Protein AF-A0A376L3M7-F1 (afdb_monomer)

Solvent-accessible surface area (backbone atoms only — not comparable to full-atom values): 8133 Å² total; per-residue (Å²): 115,73,68,63,55,54,50,50,55,51,48,37,50,47,34,36,77,77,67,72,40,89,68,83,90,84,87,75,96,62,88,60,59,60,60,53,36,41,73,70,63,78,38,96,74,81,92,88,78,54,70,69,54,51,56,49,46,34,70,76,69,67,52,91,79,78,87,89,75,86,90,83,85,80,84,91,76,89,85,64,96,85,51,93,52,77,88,68,65,54,92,90,65,87,76,91,74,62,87,53,72,58,58,29,50,54,49,52,55,50,33,45,76,71,69,66,54,85,129

Secondary structure (DSSP, 8-state):
-HHHHHHHHHHHHHHHHHH---------SSSSHHHHHHHHTS-S------HHHHHHHHHHH------------PPP----SS-SSGGGPPTT------SSHHHHHHHHHHHHHTT----

Nearest PDB structures (foldseek):
  3tqw-assembly1_A  TM=9.822E-01  e=1.784E-06  Coxiella burnetii

InterPro domains:
  IPR004872 Lipoprotein NlpA family [PF03180] (2-104)
  IPR004872 Lipoprotein NlpA family [PTHR30429] (2-103)

pLDDT: mean 86.66, std 11.32, range [36.28, 97.69]

Mean predicted aligned error: 7.79 Å

Structure (mmCIF, N/CA/C/O backbone):
data_AF-A0A376L3M7-F1
#
_entry.id   AF-A0A376L3M7-F1
#
loop_
_atom_site.group_PDB
_atom_site.id
_atom_site.type_symbol
_atom_site.label_atom_id
_atom_site.label_alt_id
_atom_site.label_comp_id
_atom_site.label_asym_id
_atom_site.label_entity_id
_atom_site.label_seq_id
_atom_site.pdbx_PDB_ins_code
_atom_site.Cartn_x
_atom_site.Cartn_y
_atom_site.Cartn_z
_atom_site.occupancy
_atom_site.B_iso_or_equiv
_atom_site.auth_seq_id
_atom_site.auth_comp_id
_atom_site.auth_asym_id
_atom_site.auth_atom_id
_atom_site.pdbx_PDB_model_num
ATOM 1 N N . MET A 1 1 ? 9.071 7.482 -0.428 1.00 49.97 1 MET A N 1
ATOM 2 C CA . MET A 1 1 ? 8.411 7.281 0.879 1.00 49.97 1 MET A CA 1
ATOM 3 C C . MET A 1 1 ? 7.917 8.580 1.523 1.00 49.97 1 MET A C 1
ATOM 5 O O . MET A 1 1 ? 6.881 8.533 2.158 1.00 49.97 1 MET A O 1
ATOM 9 N N . VAL A 1 2 ? 8.560 9.745 1.321 1.00 59.44 2 VAL A N 1
ATOM 10 C CA . VAL A 1 2 ? 8.123 11.021 1.948 1.00 59.44 2 VAL A CA 1
ATOM 11 C C . VAL A 1 2 ? 6.690 11.441 1.567 1.00 59.44 2 VAL A C 1
ATOM 13 O O . VAL A 1 2 ? 5.959 11.948 2.408 1.00 59.44 2 VAL A O 1
ATOM 16 N N . ALA A 1 3 ? 6.257 11.186 0.328 1.00 74.25 3 ALA A N 1
ATOM 17 C CA . ALA A 1 3 ? 4.944 11.630 -0.149 1.00 74.25 3 ALA A CA 1
ATOM 18 C C . ALA A 1 3 ? 3.756 10.892 0.502 1.00 74.25 3 ALA A C 1
ATOM 20 O O . ALA A 1 3 ? 2.755 11.520 0.830 1.00 74.25 3 ALA A O 1
ATOM 21 N N . GLU A 1 4 ? 3.849 9.576 0.708 1.00 78.00 4 GLU A N 1
ATOM 22 C CA . GLU A 1 4 ? 2.744 8.783 1.275 1.00 78.00 4 GLU A CA 1
ATOM 23 C C . GLU A 1 4 ? 2.527 9.094 2.756 1.00 78.00 4 GLU A C 1
ATOM 25 O O . GLU A 1 4 ? 1.388 9.220 3.200 1.00 78.00 4 GLU A O 1
ATOM 30 N N . GLN A 1 5 ? 3.613 9.309 3.502 1.00 83.25 5 GLN A N 1
ATOM 31 C CA . GLN A 1 5 ? 3.538 9.711 4.902 1.00 83.25 5 GLN A CA 1
ATOM 32 C C . GLN A 1 5 ? 2.843 11.071 5.063 1.00 83.25 5 GLN A C 1
ATOM 34 O O . GLN A 1 5 ? 1.934 11.200 5.876 1.00 83.25 5 GLN A O 1
ATOM 39 N N . GLN A 1 6 ? 3.188 12.059 4.231 1.00 88.31 6 GLN A N 1
ATOM 40 C CA . GLN A 1 6 ? 2.526 13.369 4.245 1.00 88.31 6 GLN A CA 1
ATOM 41 C C . GLN A 1 6 ? 1.028 13.265 3.932 1.00 88.31 6 GLN A C 1
ATOM 43 O O . GLN A 1 6 ? 0.205 13.949 4.538 1.00 88.31 6 GLN A O 1
ATOM 48 N N . VAL A 1 7 ? 0.652 12.393 2.994 1.00 89.88 7 VAL A N 1
ATOM 49 C CA . VAL A 1 7 ? -0.757 12.129 2.682 1.00 89.88 7 VAL A CA 1
ATOM 50 C C . VAL A 1 7 ? -1.477 11.493 3.876 1.00 89.88 7 VAL A C 1
ATOM 52 O O . VAL A 1 7 ? -2.596 11.901 4.192 1.00 89.88 7 VAL A O 1
ATOM 55 N N . ALA A 1 8 ? -0.841 10.543 4.566 1.00 90.88 8 ALA A N 1
ATOM 56 C CA . ALA A 1 8 ? -1.395 9.909 5.760 1.00 90.88 8 ALA A CA 1
ATOM 57 C C . ALA A 1 8 ? -1.569 10.901 6.926 1.00 90.88 8 ALA A C 1
ATOM 59 O O . ALA A 1 8 ? -2.603 10.886 7.589 1.00 90.88 8 ALA A O 1
ATOM 60 N N . GLU A 1 9 ? -0.619 11.817 7.129 1.00 94.00 9 GLU A N 1
ATOM 61 C CA . GLU A 1 9 ? -0.707 12.894 8.128 1.00 94.00 9 GLU A CA 1
ATOM 62 C C . GLU A 1 9 ? -1.877 13.850 7.838 1.00 94.00 9 GLU A C 1
ATOM 64 O O . GLU A 1 9 ? -2.641 14.220 8.734 1.00 94.00 9 GLU A O 1
ATOM 69 N N . VAL A 1 10 ? -2.087 14.213 6.567 1.00 94.62 10 VAL A N 1
ATOM 70 C CA . VAL A 1 10 ? -3.253 15.014 6.163 1.00 94.62 10 VAL A CA 1
ATOM 71 C C . VAL A 1 10 ? -4.554 14.246 6.404 1.00 94.62 10 VAL A C 1
ATOM 73 O O . VAL A 1 10 ? -5.517 14.825 6.910 1.00 94.62 10 VAL A O 1
ATOM 76 N N . ALA A 1 11 ? -4.596 12.951 6.083 1.00 93.19 11 ALA A N 1
ATOM 77 C CA . 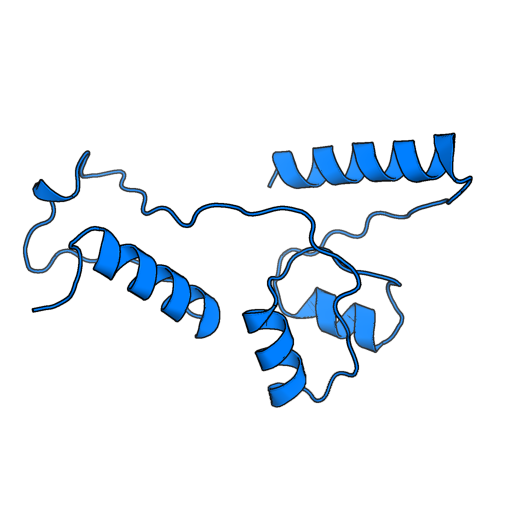ALA A 1 11 ? -5.766 12.112 6.329 1.00 93.19 11 ALA A CA 1
ATOM 78 C C . ALA A 1 11 ? -6.086 11.996 7.829 1.00 93.19 11 ALA A C 1
ATOM 80 O O . ALA A 1 11 ? -7.245 12.158 8.205 1.00 93.19 11 ALA A O 1
ATOM 81 N N . GLN A 1 12 ? -5.074 11.806 8.684 1.00 95.94 12 GLN A N 1
ATOM 82 C CA . GLN A 1 12 ? -5.208 11.802 10.145 1.00 95.94 12 GLN A CA 1
ATOM 83 C C . GLN A 1 12 ? -5.820 13.117 10.645 1.00 95.94 12 GLN A C 1
ATOM 85 O O . GLN A 1 12 ? -6.786 13.105 11.409 1.00 95.94 12 GLN A O 1
ATOM 90 N N . LYS A 1 13 ? -5.317 14.261 10.163 1.00 96.94 13 LYS A N 1
ATOM 91 C CA . LYS A 1 13 ? -5.871 15.573 10.520 1.00 96.94 13 LYS A CA 1
ATOM 92 C C . LYS A 1 13 ? -7.339 15.707 10.104 1.00 96.94 13 LYS A C 1
ATOM 94 O O . LYS A 1 13 ? -8.170 16.136 10.897 1.00 96.94 13 LYS A O 1
ATOM 99 N N . VAL A 1 14 ? -7.680 15.306 8.878 1.00 96.69 14 VAL A N 1
ATOM 100 C CA . VAL A 1 14 ? -9.067 15.340 8.382 1.00 96.69 14 VAL A CA 1
ATOM 101 C C . VAL A 1 14 ? -9.978 14.406 9.185 1.00 96.69 14 VAL A C 1
ATOM 103 O O . VAL A 1 14 ? -11.117 14.780 9.469 1.00 96.69 14 VAL A O 1
ATOM 106 N N . ALA A 1 15 ? -9.491 13.223 9.569 1.00 96.06 15 ALA A N 1
ATOM 107 C CA . ALA A 1 15 ? -10.212 12.269 10.408 1.00 96.06 15 ALA A CA 1
ATOM 108 C C . ALA A 1 15 ? -10.593 12.892 11.759 1.00 96.06 15 ALA A C 1
ATOM 110 O O . ALA A 1 15 ? -11.758 12.827 12.163 1.00 96.06 15 ALA A O 1
ATOM 111 N N . LYS A 1 16 ? -9.646 13.589 12.397 1.00 97.06 16 LYS A N 1
ATOM 112 C CA . LYS A 1 16 ? -9.885 14.299 13.655 1.00 97.06 16 LYS A CA 1
ATOM 113 C C . LYS A 1 16 ? -10.843 15.476 13.480 1.00 97.06 16 LYS A C 1
ATOM 115 O O . LYS A 1 16 ? -11.871 15.527 14.150 1.00 97.06 16 LYS A O 1
ATOM 120 N N . ASP A 1 17 ? -10.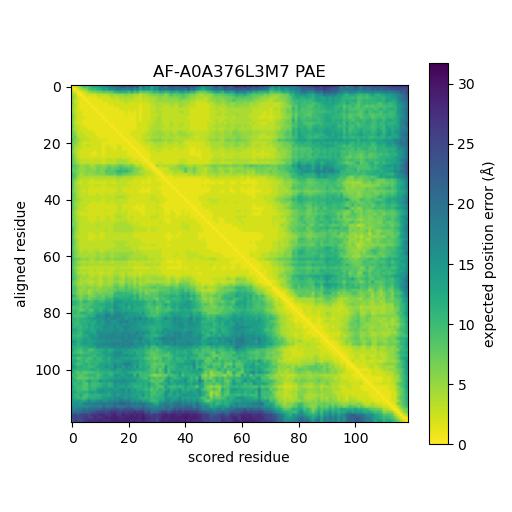537 16.385 12.554 1.00 97.69 17 ASP A N 1
ATOM 121 C CA . ASP A 1 17 ? -11.235 17.670 12.412 1.00 97.69 17 ASP A CA 1
ATOM 122 C C . ASP A 1 17 ? -12.684 17.515 11.926 1.00 97.69 17 ASP A C 1
ATOM 124 O O . ASP A 1 17 ? -13.553 18.299 12.307 1.00 97.69 17 ASP A O 1
ATOM 128 N N . LYS A 1 18 ? -12.959 16.529 11.060 1.00 97.69 18 LYS A N 1
ATOM 129 C CA . LYS A 1 18 ? -14.283 16.361 10.434 1.00 97.69 18 LYS A CA 1
ATOM 130 C C . LYS A 1 18 ? -15.117 15.234 11.020 1.00 97.69 18 LYS A C 1
ATOM 132 O O . LYS A 1 18 ? -16.340 15.311 10.959 1.00 97.69 18 LYS A O 1
ATOM 137 N N . TYR A 1 19 ? -14.474 14.190 11.533 1.00 96.25 19 TYR A N 1
ATOM 138 C CA . TYR A 1 19 ? -15.160 12.966 11.952 1.00 96.25 19 TYR A CA 1
ATOM 139 C C . TYR A 1 19 ? -14.942 12.636 13.431 1.00 96.25 19 TYR A C 1
ATOM 141 O O . TYR A 1 19 ? -15.545 11.689 13.926 1.00 96.25 19 TYR A O 1
ATOM 149 N N . GLY A 1 20 ? -14.114 13.407 14.147 1.00 96.81 20 GLY A N 1
ATOM 150 C CA . GLY A 1 20 ? -13.822 13.167 15.561 1.00 96.81 20 GLY A CA 1
ATOM 151 C C . GLY A 1 20 ? -13.072 11.859 15.818 1.00 96.81 20 GLY A C 1
ATOM 152 O O . GLY A 1 20 ? -13.118 11.352 16.934 1.00 96.81 20 GLY A O 1
ATOM 153 N N . LEU A 1 21 ? -12.406 11.305 14.800 1.00 96.69 21 LEU A N 1
ATOM 154 C CA . LEU A 1 21 ? -11.673 10.045 14.893 1.00 96.69 21 LEU A CA 1
ATOM 155 C C . LEU A 1 21 ? -10.216 10.304 15.280 1.00 96.69 21 LEU A C 1
ATOM 157 O O . LEU A 1 21 ? -9.525 11.087 14.626 1.00 96.69 21 LEU A O 1
ATOM 161 N N . ASP A 1 22 ? -9.747 9.620 16.321 1.00 95.75 22 ASP A N 1
ATOM 162 C CA . ASP A 1 22 ? -8.331 9.562 16.676 1.00 95.75 22 ASP A CA 1
ATOM 163 C C . ASP A 1 22 ? -7.666 8.416 15.913 1.00 95.75 22 ASP A C 1
ATOM 165 O O . ASP A 1 22 ? -7.935 7.246 16.167 1.00 95.75 22 ASP A O 1
ATOM 169 N N . VAL A 1 23 ? -6.827 8.768 14.939 1.00 95.50 23 VAL A N 1
ATOM 170 C CA . VAL A 1 23 ? -6.114 7.813 14.084 1.00 95.50 23 VAL A CA 1
ATOM 171 C C . VAL A 1 23 ? -4.651 7.764 14.505 1.00 95.50 23 VAL A C 1
ATOM 173 O O . VAL A 1 23 ? -3.987 8.800 14.529 1.00 95.50 23 VAL A O 1
ATOM 176 N N . GLU A 1 24 ? -4.130 6.572 14.783 1.00 95.81 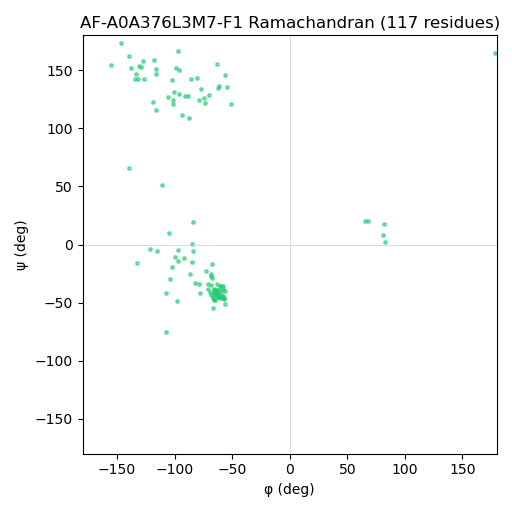24 GLU A N 1
ATOM 177 C CA . GLU A 1 24 ? -2.701 6.329 14.991 1.00 95.81 24 GLU A CA 1
ATOM 178 C C . GLU A 1 24 ? -2.056 5.836 13.689 1.00 95.81 24 GLU A C 1
ATOM 180 O O . GLU A 1 24 ? -2.558 4.919 13.039 1.00 95.81 24 GLU A O 1
ATOM 185 N N . LEU A 1 25 ? -0.946 6.458 13.284 1.00 94.19 25 LEU A N 1
ATOM 186 C CA . LEU A 1 25 ? -0.211 6.061 12.084 1.00 94.19 25 LEU A CA 1
ATOM 187 C C . LEU A 1 25 ? 0.906 5.082 12.453 1.00 94.19 25 LEU A C 1
ATOM 189 O O . LEU A 1 25 ? 1.912 5.470 13.044 1.00 94.19 25 LEU A O 1
ATOM 193 N N . VAL A 1 26 ? 0.756 3.824 12.038 1.00 93.25 26 VAL A N 1
ATOM 194 C CA . VAL A 1 26 ? 1.776 2.779 12.197 1.00 93.25 26 VAL A CA 1
ATOM 195 C C . VAL A 1 26 ? 2.513 2.583 10.874 1.00 93.25 26 VAL A C 1
ATOM 197 O O . VAL A 1 26 ? 1.897 2.321 9.841 1.00 93.25 26 VAL A O 1
ATOM 200 N N . THR A 1 27 ? 3.842 2.714 10.892 1.00 90.19 27 THR A N 1
ATOM 201 C CA . THR A 1 27 ? 4.680 2.572 9.688 1.00 90.19 27 THR A CA 1
ATOM 202 C C . THR A 1 27 ? 5.335 1.197 9.638 1.00 90.19 27 THR A C 1
ATOM 204 O O . THR A 1 27 ? 5.967 0.768 10.601 1.00 90.19 27 THR A O 1
ATOM 207 N N . PHE A 1 28 ? 5.238 0.540 8.484 1.00 89.56 28 PHE A N 1
ATOM 208 C CA . PHE A 1 28 ? 5.914 -0.720 8.185 1.00 89.56 28 PHE A CA 1
ATOM 209 C C . PHE A 1 28 ? 6.917 -0.514 7.050 1.00 89.56 28 PHE A C 1
ATOM 211 O O . PHE A 1 28 ? 6.676 0.275 6.138 1.00 89.56 28 PHE A O 1
ATOM 218 N N . ASN A 1 29 ? 8.027 -1.251 7.092 1.00 85.56 29 ASN A N 1
ATOM 219 C CA . ASN A 1 29 ? 9.098 -1.161 6.093 1.00 85.56 29 ASN A CA 1
ATOM 220 C C . ASN A 1 29 ? 9.111 -2.356 5.118 1.00 85.56 29 ASN A C 1
ATOM 222 O O . ASN A 1 29 ? 10.069 -2.521 4.364 1.00 85.56 29 ASN A O 1
ATOM 226 N N . ASP A 1 30 ? 8.073 -3.198 5.138 1.00 85.81 30 ASP A N 1
ATOM 227 C CA . ASP A 1 30 ? 7.919 -4.359 4.260 1.00 85.81 30 ASP A CA 1
ATOM 228 C C . ASP A 1 30 ? 6.447 -4.627 3.897 1.00 85.81 30 ASP A C 1
ATOM 230 O O . ASP A 1 30 ? 5.527 -3.979 4.399 1.00 85.81 30 ASP A O 1
ATOM 234 N N . TYR A 1 31 ? 6.238 -5.588 2.993 1.00 80.19 31 TYR A N 1
ATOM 235 C CA . TYR A 1 31 ? 4.936 -5.918 2.407 1.00 80.19 31 TYR A CA 1
ATOM 236 C C . TYR A 1 31 ? 4.207 -7.097 3.072 1.00 80.19 31 TYR A C 1
ATOM 238 O O . TYR A 1 31 ? 3.082 -7.418 2.679 1.00 80.19 31 TYR A O 1
ATOM 246 N N . VAL A 1 32 ? 4.826 -7.777 4.040 1.00 83.25 32 VAL A N 1
ATOM 247 C CA . VAL A 1 32 ? 4.259 -8.978 4.676 1.00 83.25 32 VAL A CA 1
ATOM 248 C C . VAL A 1 32 ? 3.581 -8.613 5.990 1.00 83.25 32 VAL A C 1
ATOM 250 O O . VAL A 1 32 ? 2.421 -8.973 6.205 1.00 83.25 32 VAL A O 1
ATOM 253 N N . LEU A 1 33 ? 4.273 -7.848 6.834 1.00 92.00 33 LEU A N 1
ATOM 254 C CA . LEU A 1 33 ? 3.805 -7.487 8.168 1.00 92.00 33 LEU A CA 1
ATOM 255 C C . LEU A 1 33 ? 2.452 -6.758 8.194 1.00 92.00 33 LEU A C 1
ATOM 257 O O . LEU A 1 33 ? 1.655 -7.080 9.075 1.00 92.00 33 LEU A O 1
ATOM 261 N N . PRO A 1 34 ? 2.107 -5.848 7.256 1.00 94.75 34 PRO A N 1
ATOM 262 C CA . PRO A 1 34 ? 0.852 -5.102 7.364 1.00 94.75 34 PRO A CA 1
ATOM 263 C C . PRO A 1 34 ? -0.413 -5.973 7.291 1.00 94.75 34 PRO A C 1
ATOM 265 O O . PRO A 1 34 ? -1.413 -5.667 7.939 1.00 94.75 34 PRO A O 1
ATOM 268 N N . ASN A 1 35 ? -0.400 -7.058 6.506 1.00 96.06 35 ASN A N 1
ATOM 269 C CA . ASN A 1 35 ? -1.544 -7.977 6.423 1.00 96.06 35 ASN A CA 1
ATOM 270 C C . ASN A 1 35 ? -1.605 -8.925 7.620 1.00 96.06 35 ASN A C 1
ATOM 272 O O . ASN A 1 35 ? -2.697 -9.265 8.074 1.00 96.06 35 ASN A O 1
ATOM 276 N N . GLU A 1 36 ? -0.450 -9.325 8.150 1.00 95.44 36 GLU A N 1
ATOM 277 C CA . GLU A 1 36 ? -0.384 -10.126 9.367 1.00 95.44 36 GLU A CA 1
ATOM 278 C C . GLU A 1 36 ? -0.894 -9.339 10.581 1.00 95.44 36 GLU A C 1
ATOM 280 O O . GLU A 1 36 ? -1.750 -9.847 11.304 1.00 95.44 36 GLU A O 1
ATOM 285 N N . ALA A 1 37 ? -0.439 -8.095 10.757 1.00 96.56 37 ALA A N 1
ATOM 286 C CA . ALA A 1 37 ? -0.887 -7.194 11.819 1.00 96.56 37 ALA A CA 1
ATOM 287 C C . ALA A 1 37 ? -2.404 -6.953 11.751 1.00 96.56 37 ALA A C 1
ATOM 289 O O . ALA A 1 37 ? -3.105 -7.107 12.750 1.00 96.56 37 ALA A O 1
ATOM 290 N N . LEU A 1 38 ? -2.939 -6.674 10.553 1.00 96.81 38 LEU A N 1
ATOM 291 C CA . LEU A 1 38 ? -4.382 -6.503 10.357 1.00 96.81 38 LEU A CA 1
ATOM 292 C C . LEU A 1 38 ? -5.156 -7.793 10.666 1.00 96.81 38 LEU A C 1
ATOM 294 O O . LEU A 1 38 ? -6.193 -7.759 11.321 1.00 96.81 38 LEU A O 1
ATOM 298 N N . SER A 1 39 ? -4.649 -8.953 10.241 1.00 96.81 39 SER A N 1
ATOM 299 C CA . SER A 1 39 ? -5.309 -10.232 10.519 1.00 96.81 39 SER A CA 1
ATOM 300 C C . SER A 1 39 ? -5.281 -10.623 12.001 1.00 96.81 39 SER A C 1
ATOM 302 O O . SER A 1 39 ? -6.131 -11.413 12.415 1.00 96.81 39 SER A O 1
ATOM 304 N N . LYS A 1 40 ? -4.310 -10.132 12.779 1.00 96.44 40 LYS A N 1
ATOM 305 C CA . LYS A 1 40 ? -4.223 -10.339 14.234 1.00 96.44 40 LYS A CA 1
ATOM 306 C C . LYS A 1 40 ? -5.051 -9.333 15.035 1.00 96.44 40 LYS A C 1
ATOM 308 O O . LYS A 1 40 ? -5.318 -9.590 16.204 1.00 96.44 40 LYS A O 1
ATOM 313 N N . GLY A 1 41 ? -5.488 -8.244 14.402 1.00 96.69 41 GLY A N 1
ATOM 314 C CA . GLY A 1 41 ? -6.179 -7.140 15.067 1.00 96.69 41 GLY A CA 1
ATOM 315 C C . GLY A 1 41 ? -5.235 -6.148 15.748 1.00 96.69 41 GLY A C 1
ATOM 316 O O . GLY A 1 41 ? -5.686 -5.379 16.587 1.00 96.69 41 GLY A O 1
ATOM 317 N N . ASP A 1 42 ? -3.945 -6.154 15.394 1.00 96.69 42 ASP A N 1
ATOM 318 C CA . ASP A 1 42 ? -2.967 -5.182 15.904 1.00 96.69 42 ASP A CA 1
ATOM 319 C C . ASP A 1 42 ? -3.175 -3.786 15.278 1.00 96.69 42 ASP A C 1
ATOM 321 O O . ASP A 1 42 ? -2.756 -2.779 15.841 1.00 96.69 42 ASP A O 1
ATOM 325 N N . ILE A 1 43 ? -3.813 -3.731 14.103 1.00 97.00 43 ILE A N 1
ATOM 326 C CA . ILE A 1 43 ? -4.250 -2.512 13.409 1.00 97.00 43 ILE A CA 1
ATOM 327 C C . ILE A 1 43 ? -5.652 -2.727 12.831 1.00 97.00 43 ILE A C 1
ATOM 329 O O . ILE A 1 43 ? -6.000 -3.848 12.461 1.00 97.00 43 ILE A O 1
ATOM 333 N N . ASP A 1 44 ? -6.431 -1.653 12.683 1.00 96.62 44 ASP A N 1
ATOM 334 C CA . ASP A 1 44 ? -7.807 -1.725 12.161 1.00 96.62 44 ASP A CA 1
ATOM 335 C C . ASP A 1 44 ? -7.892 -1.666 10.627 1.00 96.62 44 ASP A C 1
ATOM 337 O O . ASP A 1 44 ? -8.857 -2.137 10.021 1.00 96.62 44 ASP A O 1
ATOM 341 N N . ALA A 1 45 ? -6.891 -1.068 9.978 1.00 94.75 45 ALA A N 1
ATOM 342 C CA . ALA A 1 45 ? -6.819 -0.930 8.527 1.00 94.75 45 ALA A CA 1
ATOM 343 C C . ALA A 1 45 ? -5.368 -0.771 8.051 1.00 94.75 45 ALA A C 1
ATOM 345 O O . ALA A 1 45 ? -4.512 -0.263 8.773 1.00 94.75 45 ALA A O 1
ATOM 346 N N . ASN A 1 46 ? -5.101 -1.156 6.800 1.00 94.44 46 ASN A N 1
ATOM 347 C CA . ASN A 1 46 ? -3.853 -0.844 6.105 1.00 94.44 46 ASN A CA 1
ATOM 348 C C . ASN A 1 46 ? -4.137 -0.263 4.709 1.00 94.44 46 ASN A C 1
ATOM 350 O O . ASN A 1 46 ? -5.188 -0.515 4.121 1.00 94.44 46 ASN A O 1
ATOM 354 N N . ALA A 1 47 ? -3.206 0.539 4.187 1.00 92.19 47 ALA A N 1
ATOM 355 C CA . ALA A 1 47 ? -3.348 1.230 2.904 1.00 92.19 47 ALA A CA 1
ATOM 356 C C . ALA A 1 47 ? -2.025 1.215 2.119 1.00 92.19 47 ALA A C 1
ATOM 358 O O . ALA A 1 47 ? -1.402 2.252 1.919 1.00 92.19 47 ALA A O 1
ATOM 359 N N . PHE A 1 48 ? -1.578 0.025 1.705 1.00 90.75 48 PHE A N 1
ATOM 360 C CA . PHE A 1 48 ? -0.275 -0.155 1.037 1.00 90.75 48 PHE A CA 1
ATOM 361 C C . PHE A 1 48 ? -0.317 -1.015 -0.238 1.00 90.75 48 PHE A C 1
ATOM 363 O O . PHE A 1 48 ? 0.640 -1.030 -1.008 1.00 90.75 48 PHE A O 1
ATOM 370 N N . GLN A 1 49 ? -1.395 -1.776 -0.444 1.00 90.44 49 GLN A N 1
ATOM 371 C CA . GLN A 1 49 ? -1.464 -2.845 -1.444 1.00 90.44 49 GLN A CA 1
ATOM 372 C C . GLN A 1 49 ? -2.535 -2.587 -2.502 1.00 90.44 49 GLN A C 1
ATOM 374 O O . GLN A 1 49 ? -3.512 -1.878 -2.269 1.00 90.44 49 GLN A O 1
ATOM 379 N N . HIS A 1 50 ? -2.382 -3.236 -3.656 1.00 90.94 50 HIS A N 1
ATOM 380 C CA . HIS A 1 50 ? -3.418 -3.325 -4.685 1.00 90.94 50 HIS A CA 1
ATOM 381 C C . HIS A 1 50 ? -4.208 -4.635 -4.578 1.00 90.94 50 HIS A C 1
ATOM 383 O O . HIS A 1 50 ? -3.822 -5.581 -3.887 1.00 90.94 50 HIS A O 1
ATOM 389 N N . LYS A 1 51 ? -5.346 -4.689 -5.279 1.00 91.19 51 LYS A N 1
ATOM 390 C CA . LYS A 1 51 ? -6.281 -5.820 -5.232 1.00 91.19 51 LYS A CA 1
ATOM 391 C C . LYS A 1 51 ? -5.641 -7.161 -5.635 1.00 91.19 51 LYS A C 1
ATOM 393 O O . LYS A 1 51 ? -5.846 -8.129 -4.909 1.00 91.19 51 LYS A O 1
ATOM 398 N N . PRO A 1 52 ? -4.839 -7.249 -6.710 1.00 91.81 52 PRO A N 1
ATOM 399 C CA . PRO A 1 52 ? -4.175 -8.502 -7.059 1.00 91.81 52 PRO A CA 1
ATOM 400 C C . PRO A 1 52 ? -3.210 -9.0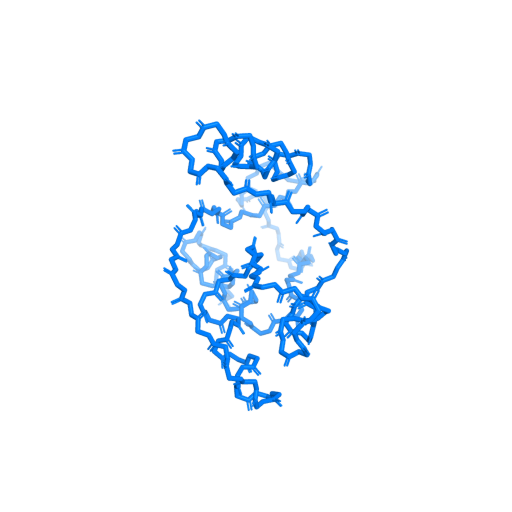35 -5.981 1.00 91.81 52 PRO A C 1
ATOM 402 O O . PRO A 1 52 ? -3.130 -10.245 -5.782 1.00 91.81 52 PRO A O 1
ATOM 405 N N . TYR A 1 53 ? -2.490 -8.165 -5.259 1.00 91.31 53 TYR A N 1
ATOM 406 C CA . TYR A 1 53 ? -1.637 -8.599 -4.143 1.00 91.31 53 TYR A CA 1
ATOM 407 C C . TYR A 1 53 ? -2.475 -9.115 -2.972 1.00 91.31 53 TYR A C 1
ATOM 409 O O . TYR A 1 53 ? -2.175 -10.179 -2.430 1.00 91.31 53 TYR A O 1
ATOM 417 N N . LEU A 1 54 ? -3.560 -8.407 -2.633 1.00 94.25 54 LEU A N 1
ATOM 418 C CA . LEU A 1 54 ? -4.503 -8.849 -1.608 1.00 94.25 54 LEU A CA 1
ATOM 419 C C . LEU A 1 54 ? -5.053 -10.243 -1.937 1.00 94.25 54 LEU A C 1
ATOM 421 O O . LEU A 1 54 ? -4.950 -11.138 -1.105 1.00 94.25 54 LEU A O 1
ATOM 425 N N . ASP A 1 55 ? -5.558 -10.458 -3.155 1.00 94.06 55 ASP A N 1
ATOM 426 C CA . ASP A 1 55 ? -6.115 -11.750 -3.584 1.00 94.06 55 ASP A CA 1
ATOM 427 C C . ASP A 1 55 ? -5.103 -12.899 -3.429 1.00 94.06 55 ASP A C 1
ATOM 429 O O . ASP A 1 55 ? -5.457 -13.988 -2.969 1.00 94.06 55 ASP A O 1
ATOM 433 N N . GLN A 1 56 ? -3.832 -12.645 -3.754 1.00 92.69 56 GLN A N 1
ATOM 434 C CA . GLN A 1 56 ? -2.760 -13.620 -3.570 1.00 92.69 56 GLN A CA 1
ATOM 435 C C . GLN A 1 56 ? -2.499 -13.910 -2.082 1.00 92.69 56 GLN A C 1
ATOM 437 O O . GLN A 1 56 ? -2.375 -15.070 -1.701 1.00 92.69 56 GLN A O 1
ATOM 442 N N . GLN A 1 57 ? -2.478 -12.889 -1.217 1.00 93.81 57 GLN A N 1
ATOM 443 C CA . GLN A 1 57 ? -2.302 -13.080 0.230 1.00 93.81 57 GLN A CA 1
ATOM 444 C C . GLN A 1 57 ? -3.476 -13.835 0.870 1.00 93.81 57 GLN A C 1
ATOM 446 O O . GLN A 1 57 ? -3.251 -14.688 1.729 1.00 93.81 57 GLN A O 1
ATOM 451 N N . LEU A 1 58 ? -4.716 -13.574 0.437 1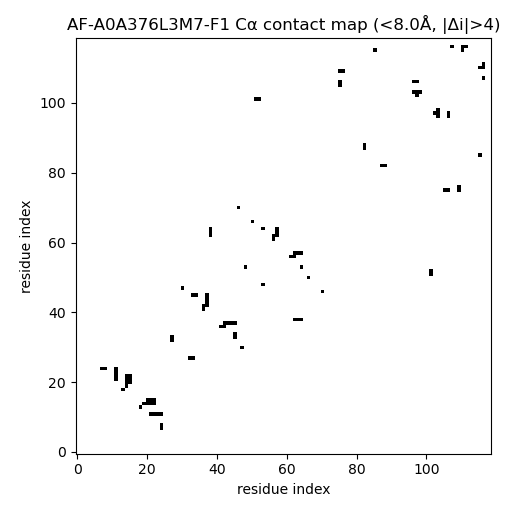.00 94.69 58 LEU A N 1
ATOM 452 C CA . LEU A 1 58 ? -5.889 -14.338 0.878 1.00 94.69 58 LEU A CA 1
ATOM 453 C C . LEU A 1 58 ? -5.745 -15.820 0.504 1.00 94.69 58 LEU A C 1
ATOM 455 O O . LEU A 1 58 ? -6.006 -16.692 1.332 1.00 94.69 58 LEU A O 1
ATOM 459 N N . LYS A 1 59 ? -5.286 -16.105 -0.722 1.00 94.81 59 LYS A N 1
ATOM 460 C CA . LYS A 1 59 ? -5.069 -17.470 -1.216 1.00 94.81 59 LYS A CA 1
ATOM 461 C C . LYS A 1 59 ? -3.939 -18.190 -0.477 1.00 94.81 59 LYS A C 1
ATOM 463 O O . LYS A 1 59 ? -4.117 -19.341 -0.089 1.00 94.81 59 LYS A O 1
ATOM 468 N N . ASP A 1 60 ? -2.801 -17.530 -0.287 1.00 93.56 60 ASP A N 1
ATOM 469 C CA . ASP A 1 60 ? -1.590 -18.171 0.235 1.00 93.56 60 ASP A CA 1
ATOM 470 C C . ASP A 1 60 ? -1.583 -18.293 1.759 1.00 93.56 60 ASP A C 1
ATOM 472 O O . ASP A 1 60 ? -1.016 -19.240 2.301 1.00 93.56 60 ASP A O 1
ATOM 476 N N . ARG A 1 61 ? -2.185 -17.328 2.465 1.00 93.75 61 ARG A N 1
ATOM 477 C CA . ARG A 1 61 ? -2.123 -17.240 3.934 1.00 93.75 61 ARG A CA 1
ATOM 478 C C . ARG A 1 61 ? -3.471 -17.429 4.622 1.00 93.75 61 ARG A C 1
ATOM 480 O O . ARG A 1 61 ? -3.516 -17.491 5.846 1.00 93.75 61 ARG A O 1
ATOM 487 N N . GLY A 1 62 ? -4.564 -17.537 3.863 1.00 94.62 62 GLY A N 1
ATOM 488 C CA . GLY A 1 62 ? -5.899 -17.790 4.409 1.00 94.62 62 GLY A CA 1
ATOM 489 C C . GLY A 1 62 ? -6.473 -16.630 5.224 1.00 94.62 62 GLY A C 1
ATOM 490 O O . GLY A 1 62 ? -7.367 -16.844 6.046 1.00 94.62 62 GLY A O 1
ATOM 491 N N . TYR A 1 63 ? -5.962 -15.411 5.031 1.00 95.81 63 TYR A N 1
ATOM 492 C CA . TYR A 1 63 ? -6.496 -14.239 5.715 1.00 95.81 63 TYR A CA 1
ATOM 493 C C . TYR A 1 63 ? -7.956 -13.974 5.315 1.00 95.81 63 TYR A C 1
ATOM 495 O O . TYR A 1 63 ? -8.399 -14.338 4.227 1.00 95.81 63 TYR A O 1
ATOM 503 N N . LYS A 1 64 ? -8.709 -13.301 6.191 1.00 95.62 64 LYS A N 1
ATOM 504 C CA . LYS A 1 64 ? -10.107 -12.896 5.953 1.00 95.62 64 LYS A CA 1
ATOM 505 C C . LYS A 1 64 ? -10.221 -11.381 5.805 1.00 95.62 64 LYS A C 1
ATOM 507 O O . LYS A 1 64 ? -10.996 -10.735 6.502 1.00 95.62 64 LYS A O 1
ATOM 512 N N . LEU A 1 65 ? -9.390 -10.821 4.934 1.00 96.75 65 LEU A N 1
ATOM 513 C CA . LEU A 1 65 ? -9.317 -9.382 4.695 1.00 96.75 65 LEU A CA 1
ATOM 514 C C . LEU A 1 65 ? -10.169 -9.002 3.486 1.00 96.75 65 LEU A C 1
ATOM 516 O O . LEU A 1 65 ? -10.335 -9.786 2.552 1.00 96.75 65 LEU A O 1
ATOM 520 N N . VAL A 1 66 ? -10.691 -7.780 3.499 1.00 96.31 66 VAL A N 1
ATOM 521 C CA . VAL A 1 66 ? -11.504 -7.230 2.412 1.00 96.31 66 VAL A CA 1
ATOM 522 C C . VAL A 1 66 ? -11.034 -5.824 2.068 1.00 96.31 66 VAL A C 1
ATOM 524 O O . VAL A 1 66 ? -10.601 -5.071 2.938 1.00 96.31 66 VAL A O 1
ATOM 527 N N . ALA A 1 67 ? -11.133 -5.458 0.793 1.00 95.81 67 ALA A N 1
ATOM 528 C CA . ALA A 1 67 ? -10.905 -4.084 0.369 1.00 95.81 67 ALA A CA 1
ATOM 529 C C . ALA A 1 67 ? -12.152 -3.241 0.676 1.00 95.81 67 ALA A C 1
ATOM 531 O O . ALA A 1 67 ? -13.245 -3.567 0.217 1.00 95.81 67 ALA A O 1
ATOM 532 N N . VAL A 1 68 ? -11.977 -2.151 1.426 1.00 94.50 68 VAL A N 1
ATOM 533 C CA . VAL A 1 68 ? -13.065 -1.224 1.800 1.00 94.50 68 VAL A CA 1
ATOM 534 C C . VAL A 1 68 ? -13.107 0.041 0.936 1.00 94.50 68 VAL A C 1
ATOM 536 O O . VAL A 1 68 ? -14.080 0.786 0.977 1.00 94.50 68 VAL A O 1
ATOM 539 N N . GLY A 1 69 ? -12.071 0.283 0.130 1.00 92.06 69 GLY A N 1
ATOM 540 C CA . GLY A 1 69 ? -11.989 1.433 -0.765 1.00 92.06 69 GLY A CA 1
ATOM 541 C C . GLY A 1 69 ? -10.675 1.480 -1.541 1.00 92.06 69 GLY A C 1
ATOM 542 O O . GLY A 1 69 ? -9.714 0.794 -1.197 1.00 92.06 69 GLY A O 1
ATOM 543 N N . ASN A 1 70 ? -10.647 2.303 -2.590 1.00 88.50 70 ASN A N 1
ATOM 544 C CA . ASN A 1 70 ? -9.445 2.598 -3.369 1.00 88.50 70 ASN A CA 1
ATOM 545 C C . ASN A 1 70 ? -8.900 3.970 -2.962 1.00 88.50 70 ASN A C 1
ATOM 547 O O . ASN A 1 70 ? -9.680 4.899 -2.755 1.00 88.50 70 ASN A O 1
ATOM 551 N N . THR A 1 71 ? -7.577 4.103 -2.886 1.00 86.00 71 THR A N 1
ATOM 552 C CA . THR A 1 71 ? -6.908 5.350 -2.486 1.00 86.00 71 THR A CA 1
ATOM 553 C C . THR A 1 71 ? -6.236 6.027 -3.679 1.00 86.00 71 THR A C 1
ATOM 555 O O . THR A 1 71 ? -6.764 6.997 -4.217 1.00 86.00 71 THR A O 1
ATOM 558 N N . PHE A 1 72 ? -5.101 5.493 -4.131 1.00 81.75 72 PHE A N 1
ATOM 559 C CA . PHE A 1 72 ? -4.266 6.080 -5.176 1.00 81.75 72 PHE A CA 1
ATOM 560 C C . PHE A 1 72 ? -3.932 5.062 -6.262 1.00 81.75 72 PHE A C 1
ATOM 562 O O . PHE A 1 72 ? -3.861 3.858 -6.018 1.00 81.75 72 PHE A O 1
ATOM 569 N N . VAL A 1 73 ? -3.688 5.567 -7.469 1.00 77.50 73 VAL A N 1
ATOM 570 C CA . VAL A 1 73 ? -3.120 4.789 -8.570 1.00 77.50 73 VAL A CA 1
ATOM 571 C C . VAL A 1 73 ? -1.771 5.400 -8.915 1.00 77.50 73 VAL A C 1
ATOM 573 O O . VAL A 1 73 ? -1.702 6.541 -9.370 1.00 77.50 73 VAL A O 1
ATOM 576 N N . TYR A 1 74 ? -0.706 4.632 -8.705 1.00 75.00 74 TYR A N 1
ATOM 577 C CA . TYR A 1 74 ? 0.648 5.013 -9.089 1.00 75.00 74 TYR A CA 1
ATOM 578 C C . TYR A 1 74 ? 1.032 4.281 -10.380 1.00 75.00 74 TYR A C 1
ATOM 580 O O . TYR A 1 74 ? 1.002 3.048 -10.407 1.00 75.00 74 TYR A O 1
ATOM 588 N N . PRO A 1 75 ? 1.372 4.998 -11.466 1.00 76.81 75 PRO A N 1
ATOM 589 C CA . PRO A 1 75 ? 1.838 4.364 -12.691 1.00 76.81 75 PRO A CA 1
ATOM 590 C C . PRO A 1 75 ? 3.138 3.593 -12.448 1.00 76.81 75 PRO A C 1
ATOM 592 O O . PRO A 1 75 ? 4.072 4.114 -11.839 1.00 76.81 75 PRO A O 1
ATOM 595 N N . ILE A 1 76 ? 3.220 2.368 -12.967 1.00 78.25 76 ILE A N 1
ATOM 596 C CA . ILE A 1 76 ? 4.481 1.623 -13.014 1.00 78.25 76 ILE A CA 1
ATOM 597 C C . ILE A 1 76 ? 5.346 2.234 -14.113 1.00 78.25 76 ILE A C 1
ATOM 599 O O . ILE A 1 76 ? 4.912 2.339 -15.260 1.00 78.25 76 ILE A O 1
ATOM 603 N N . ALA A 1 77 ? 6.573 2.611 -13.762 1.00 78.50 77 ALA A N 1
ATOM 604 C CA . ALA A 1 77 ? 7.542 3.175 -14.689 1.00 78.50 77 ALA A CA 1
ATOM 605 C C . ALA A 1 77 ? 8.905 2.491 -14.537 1.00 78.50 77 ALA A C 1
ATOM 607 O O . ALA A 1 77 ? 9.337 2.162 -13.430 1.00 78.50 77 ALA A O 1
ATOM 608 N N . GLY A 1 78 ? 9.585 2.287 -15.665 1.00 81.50 78 GLY A N 1
ATOM 609 C CA . GLY A 1 78 ? 10.995 1.917 -15.686 1.00 81.50 78 GLY A CA 1
ATOM 610 C C . GLY A 1 78 ? 11.873 3.153 -15.497 1.00 81.50 78 GLY A C 1
ATOM 611 O O . GLY A 1 78 ? 11.567 4.222 -16.021 1.00 81.50 78 GLY A O 1
ATOM 612 N N . TYR A 1 79 ? 12.981 3.001 -14.776 1.00 82.88 79 TYR A N 1
ATOM 613 C CA . TYR A 1 79 ? 13.961 4.065 -14.569 1.00 82.88 79 TYR A CA 1
ATOM 614 C C . TYR A 1 79 ? 15.347 3.572 -14.968 1.00 82.88 79 TYR A C 1
ATOM 616 O O . TYR A 1 79 ? 15.711 2.429 -14.694 1.00 82.88 79 TYR A O 1
ATOM 624 N N . SER A 1 80 ? 16.149 4.448 -15.571 1.00 85.88 80 SER A N 1
ATOM 625 C CA . SER A 1 80 ? 17.543 4.155 -15.886 1.00 85.88 80 SER A CA 1
ATOM 626 C C . SER A 1 80 ? 18.447 5.315 -15.497 1.00 85.88 80 SER A C 1
ATOM 628 O O . SER A 1 80 ? 18.097 6.482 -15.648 1.00 85.88 80 SER A O 1
ATOM 630 N N . LYS A 1 81 ? 19.636 4.977 -14.991 1.00 88.19 81 LYS A N 1
ATOM 631 C CA . LYS A 1 81 ? 20.742 5.929 -14.814 1.00 88.19 81 LYS A CA 1
ATOM 632 C C . LYS A 1 81 ? 21.680 5.968 -16.026 1.00 88.19 81 LYS A C 1
ATOM 634 O O . LYS A 1 81 ? 22.566 6.812 -16.062 1.00 88.19 81 LYS A O 1
ATOM 639 N N . LYS A 1 82 ? 21.540 5.016 -16.959 1.00 88.81 82 LYS A N 1
ATOM 640 C CA . LYS A 1 82 ? 22.483 4.780 -18.066 1.00 88.81 82 LYS A CA 1
ATOM 641 C C . LYS A 1 82 ? 21.937 5.229 -19.416 1.00 88.81 82 LYS A C 1
ATOM 643 O O . LYS A 1 82 ? 22.685 5.806 -20.192 1.00 88.81 82 LYS A O 1
ATOM 648 N N . ILE A 1 83 ? 20.659 4.961 -19.667 1.00 87.56 83 ILE A N 1
ATOM 649 C CA . ILE A 1 83 ? 19.982 5.266 -20.930 1.00 87.56 83 ILE A CA 1
ATOM 650 C C . ILE A 1 83 ? 18.869 6.279 -20.688 1.00 87.56 83 ILE A C 1
ATOM 652 O O . ILE A 1 83 ? 18.310 6.321 -19.588 1.00 87.56 83 ILE A O 1
ATOM 656 N N . LYS A 1 84 ? 18.558 7.100 -21.690 1.00 87.50 84 LYS A N 1
ATOM 657 C CA . LYS A 1 84 ? 17.523 8.146 -21.583 1.00 87.50 84 LYS A CA 1
ATOM 658 C C . LYS A 1 84 ? 16.212 7.770 -22.261 1.00 87.50 84 LYS A C 1
ATOM 660 O O . LYS A 1 84 ? 15.179 8.356 -21.945 1.00 87.50 84 LYS A O 1
ATOM 665 N N . SER A 1 85 ? 16.251 6.802 -23.164 1.00 86.06 85 SER A N 1
ATOM 666 C CA . SER A 1 85 ? 15.104 6.311 -23.920 1.00 86.06 85 SER A CA 1
ATOM 667 C C . SER A 1 85 ? 15.157 4.791 -24.056 1.00 86.06 85 SER A C 1
ATOM 669 O O . SE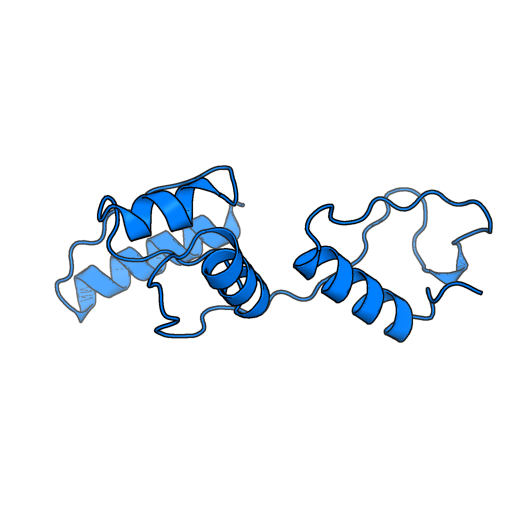R A 1 85 ? 16.203 4.181 -23.838 1.00 86.06 85 SER A O 1
ATOM 671 N N . LEU A 1 86 ? 14.021 4.172 -24.384 1.00 83.00 86 LEU A N 1
ATOM 672 C CA . LEU A 1 86 ? 13.956 2.723 -24.599 1.00 83.00 86 LEU A CA 1
ATOM 673 C C . LEU A 1 86 ? 14.719 2.285 -25.854 1.00 83.00 86 LEU A C 1
ATOM 675 O O . LEU A 1 86 ? 15.256 1.185 -25.865 1.00 83.00 86 LEU A O 1
ATOM 679 N N . ASP A 1 87 ? 14.848 3.165 -26.848 1.00 85.81 87 ASP A N 1
ATOM 680 C CA . ASP A 1 87 ? 15.565 2.900 -28.103 1.00 85.81 87 ASP A CA 1
ATOM 681 C C . ASP A 1 87 ? 17.085 2.740 -27.904 1.00 85.81 87 ASP A C 1
ATOM 683 O O . ASP A 1 87 ? 17.787 2.211 -28.762 1.00 85.81 87 ASP A O 1
ATOM 687 N N . GLU A 1 88 ? 17.610 3.188 -26.761 1.00 87.50 88 GLU A N 1
ATOM 688 C CA . GLU A 1 88 ? 19.007 2.990 -26.357 1.00 87.50 88 GLU A CA 1
ATOM 689 C C . GLU A 1 88 ? 19.241 1.625 -25.681 1.00 87.50 88 GLU A C 1
ATOM 691 O O . GLU A 1 88 ? 20.382 1.296 -25.340 1.00 87.50 88 GLU A O 1
ATOM 696 N N . LEU A 1 89 ? 18.187 0.834 -25.438 1.00 86.44 89 LEU A N 1
ATOM 697 C CA . LEU A 1 89 ? 18.318 -0.485 -24.830 1.00 86.44 89 LEU A CA 1
ATOM 698 C C . LEU A 1 89 ? 18.912 -1.472 -25.843 1.00 86.44 89 LEU A C 1
ATOM 700 O O . LEU A 1 89 ? 18.362 -1.697 -26.915 1.00 86.44 89 LEU A O 1
ATOM 704 N N . GLN A 1 90 ? 20.042 -2.075 -25.483 1.00 88.06 90 GLN A N 1
ATOM 705 C CA . GLN A 1 90 ? 20.752 -3.029 -26.335 1.00 88.06 90 GLN A CA 1
ATOM 706 C C . GLN A 1 90 ? 20.434 -4.470 -25.939 1.00 88.06 90 GLN A C 1
ATOM 708 O O . GLN A 1 90 ? 20.218 -4.758 -24.756 1.00 88.06 90 GLN A O 1
ATOM 713 N N . ASP A 1 91 ? 20.501 -5.388 -26.899 1.00 85.50 91 ASP A N 1
ATOM 714 C CA . ASP A 1 91 ? 20.431 -6.823 -26.626 1.00 85.50 91 ASP A CA 1
ATOM 715 C C . ASP A 1 91 ? 21.484 -7.240 -25.587 1.00 85.50 91 ASP A C 1
ATOM 717 O O . ASP A 1 91 ? 22.638 -6.809 -25.614 1.00 85.50 91 ASP A O 1
ATOM 721 N N . GLY A 1 92 ? 21.065 -8.068 -24.628 1.00 85.25 92 GLY A N 1
ATOM 722 C CA . GLY A 1 92 ? 21.897 -8.474 -23.490 1.00 85.25 92 GLY A CA 1
ATOM 723 C C . GLY A 1 92 ? 21.929 -7.473 -22.326 1.00 85.25 92 GLY A C 1
ATOM 724 O O . GLY A 1 92 ? 22.607 -7.726 -21.327 1.00 85.25 92 GLY A O 1
ATOM 725 N N . SER A 1 93 ? 21.185 -6.364 -22.402 1.00 86.81 93 SER A N 1
ATOM 726 C CA . SER A 1 93 ? 21.015 -5.443 -21.273 1.00 86.81 93 SER A CA 1
ATOM 727 C C . SER A 1 93 ? 20.348 -6.131 -20.080 1.00 86.81 93 SER A C 1
ATOM 729 O O . SER A 1 93 ? 19.354 -6.840 -20.218 1.00 86.81 93 SER A O 1
ATOM 731 N N . GLN A 1 94 ? 20.867 -5.880 -18.877 1.00 87.50 94 GLN A N 1
ATOM 732 C CA . GLN A 1 94 ? 20.265 -6.380 -17.642 1.00 87.50 94 GLN A CA 1
ATOM 733 C C . GLN A 1 94 ? 19.217 -5.399 -17.109 1.00 87.50 94 GLN A C 1
ATOM 735 O O . GLN A 1 94 ? 19.513 -4.221 -16.891 1.00 87.50 94 GLN A O 1
ATOM 740 N N . VAL A 1 95 ? 18.015 -5.911 -16.843 1.00 85.69 95 VAL A N 1
ATOM 741 C CA . VAL A 1 95 ? 16.892 -5.163 -16.267 1.00 85.69 95 VAL A CA 1
ATOM 742 C C . VAL A 1 95 ? 16.512 -5.796 -14.932 1.00 85.69 95 VAL A C 1
ATOM 744 O O . VAL A 1 95 ? 16.205 -6.984 -14.867 1.00 85.69 95 VAL A O 1
ATOM 747 N N . ALA A 1 96 ? 16.541 -5.008 -13.857 1.00 87.00 96 ALA A N 1
ATOM 748 C CA . ALA A 1 96 ? 16.011 -5.435 -12.567 1.00 87.00 96 ALA A CA 1
ATOM 749 C C . ALA A 1 96 ? 14.478 -5.355 -12.589 1.00 87.00 96 ALA A C 1
ATOM 751 O O . ALA A 1 96 ? 13.917 -4.351 -13.029 1.00 87.00 96 ALA A O 1
ATOM 752 N N . VAL A 1 97 ? 13.812 -6.400 -12.100 1.00 85.75 97 VAL A N 1
ATOM 753 C CA . VAL A 1 97 ? 12.348 -6.528 -12.086 1.00 85.75 97 VAL A CA 1
ATOM 754 C C . VAL A 1 97 ? 11.844 -6.845 -10.674 1.00 85.75 97 VAL A C 1
ATOM 756 O O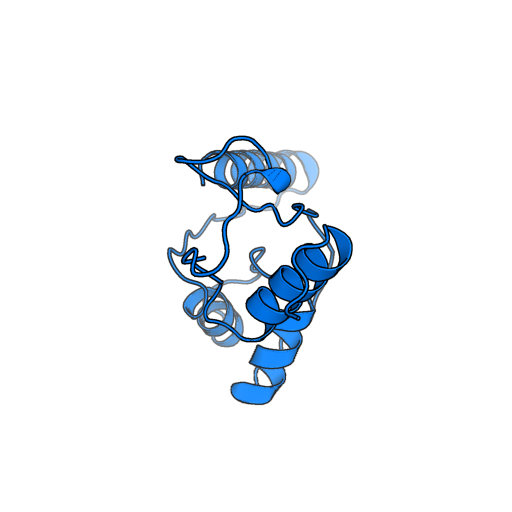 . VAL A 1 97 ? 12.624 -7.351 -9.860 1.00 85.75 97 VAL A O 1
ATOM 759 N N . PRO A 1 98 ? 10.567 -6.561 -10.356 1.00 82.25 98 PRO A N 1
ATOM 760 C CA . PRO A 1 98 ? 9.968 -6.989 -9.094 1.00 82.25 98 PRO A CA 1
ATOM 761 C C . PRO A 1 98 ? 10.064 -8.509 -8.907 1.00 82.25 98 PRO A C 1
ATOM 763 O O . PRO A 1 98 ? 9.975 -9.261 -9.877 1.00 82.25 98 PRO A O 1
ATOM 766 N N . ASN A 1 99 ? 10.238 -8.962 -7.665 1.00 81.81 99 ASN A N 1
ATOM 767 C CA . ASN A 1 99 ? 10.400 -10.380 -7.333 1.00 81.81 99 ASN A CA 1
ATOM 768 C C . ASN A 1 99 ? 9.103 -11.063 -6.866 1.00 81.81 99 ASN A C 1
ATOM 770 O O . ASN A 1 99 ? 9.063 -12.291 -6.823 1.00 81.81 99 ASN A O 1
ATOM 774 N N . ASP A 1 100 ? 8.053 -10.311 -6.523 1.00 82.69 100 ASP A N 1
ATOM 775 C CA . ASP A 1 100 ? 6.736 -10.884 -6.254 1.00 82.69 100 ASP A CA 1
ATOM 776 C C . ASP A 1 100 ? 5.924 -11.054 -7.558 1.00 82.69 100 ASP A C 1
ATOM 778 O O . ASP A 1 100 ? 5.992 -10.196 -8.448 1.00 82.69 100 ASP A O 1
ATOM 782 N N . PRO A 1 101 ? 5.137 -12.141 -7.699 1.00 79.69 101 PRO A N 1
ATOM 783 C CA . PRO A 1 101 ? 4.478 -12.488 -8.962 1.00 79.69 101 PRO A CA 1
ATOM 784 C C . PRO A 1 101 ? 3.553 -11.399 -9.506 1.00 79.69 101 PRO A C 1
ATOM 786 O O . PRO A 1 101 ? 3.456 -11.194 -10.715 1.00 79.69 101 PRO A O 1
ATOM 789 N N . THR A 1 102 ? 2.869 -10.687 -8.617 1.00 80.06 102 THR A N 1
ATOM 790 C CA . THR A 1 102 ? 1.825 -9.744 -8.998 1.00 80.06 102 THR A CA 1
ATOM 791 C C . THR A 1 102 ? 2.401 -8.425 -9.512 1.00 80.06 102 THR A C 1
ATOM 793 O O . THR A 1 102 ? 1.937 -7.891 -10.529 1.00 80.06 102 THR A O 1
ATOM 796 N N . ASN A 1 103 ? 3.441 -7.904 -8.858 1.00 78.19 103 ASN A N 1
ATOM 797 C CA . ASN A 1 103 ? 4.157 -6.735 -9.359 1.00 78.19 103 ASN A CA 1
ATOM 798 C C . ASN A 1 103 ? 4.983 -7.083 -10.602 1.00 78.19 103 ASN A C 1
ATOM 800 O O . ASN A 1 103 ? 5.055 -6.266 -11.520 1.00 78.19 103 ASN A O 1
ATOM 804 N N . LEU A 1 104 ? 5.533 -8.300 -10.688 1.00 82.06 104 LEU A N 1
ATOM 805 C CA . LEU A 1 104 ? 6.216 -8.776 -11.892 1.00 82.06 104 LEU A CA 1
ATOM 806 C C . LEU A 1 104 ? 5.263 -8.848 -13.093 1.00 82.06 104 LEU A C 1
ATOM 808 O O . LEU A 1 104 ? 5.597 -8.369 -14.178 1.00 82.06 104 LEU A O 1
ATOM 812 N N . TRP A 1 105 ? 4.055 -9.386 -12.906 1.00 79.25 105 TRP A N 1
ATOM 813 C CA . TRP A 1 105 ? 3.015 -9.381 -13.938 1.00 79.25 105 TRP A CA 1
ATOM 814 C C . TRP A 1 105 ? 2.684 -7.957 -14.400 1.00 79.25 105 TRP A C 1
ATOM 816 O O . TRP A 1 105 ? 2.639 -7.668 -15.594 1.00 79.25 105 TRP A O 1
ATOM 826 N N . SER A 1 106 ? 2.504 -7.036 -13.455 1.00 80.50 106 SER A N 1
ATOM 827 C CA . SER A 1 106 ? 2.159 -5.651 -13.781 1.00 80.50 106 SER A CA 1
ATOM 828 C C . SER A 1 106 ? 3.296 -4.935 -14.525 1.00 80.50 106 SER A C 1
ATOM 830 O O . SER A 1 106 ? 3.043 -4.207 -15.487 1.00 80.50 106 SER A O 1
ATOM 832 N N . PHE A 1 107 ? 4.551 -5.186 -14.138 1.00 82.62 107 PHE A N 1
ATOM 833 C CA . PHE A 1 107 ? 5.734 -4.670 -14.826 1.00 82.62 107 PHE A CA 1
ATOM 834 C C . PHE A 1 107 ? 5.872 -5.235 -16.243 1.00 82.62 107 PHE A C 1
ATOM 836 O O . PHE A 1 107 ? 6.063 -4.473 -17.186 1.00 82.62 107 PHE A O 1
ATOM 843 N N . THR A 1 108 ? 5.739 -6.551 -16.420 1.00 79.62 108 THR A N 1
ATOM 844 C CA . THR A 1 108 ? 5.858 -7.200 -17.739 1.00 79.62 108 THR A CA 1
ATOM 845 C C . THR A 1 108 ? 4.743 -6.766 -18.689 1.00 79.62 108 THR A C 1
ATOM 847 O O . THR A 1 108 ? 5.009 -6.474 -19.853 1.00 79.62 108 THR A O 1
ATOM 850 N N . ALA A 1 109 ? 3.512 -6.609 -18.195 1.00 80.94 109 ALA A N 1
ATOM 851 C CA . ALA A 1 109 ? 2.407 -6.062 -18.977 1.00 80.94 109 ALA A CA 1
ATOM 852 C C . ALA A 1 109 ? 2.646 -4.598 -19.390 1.00 80.94 109 ALA A C 1
ATOM 854 O O . ALA A 1 109 ? 2.313 -4.208 -20.511 1.00 80.94 109 ALA A O 1
ATOM 855 N N . ALA A 1 110 ? 3.225 -3.777 -18.505 1.00 80.81 110 ALA A N 1
ATOM 856 C CA . ALA A 1 110 ? 3.623 -2.414 -18.845 1.00 80.81 110 ALA A CA 1
ATOM 857 C C . ALA A 1 110 ? 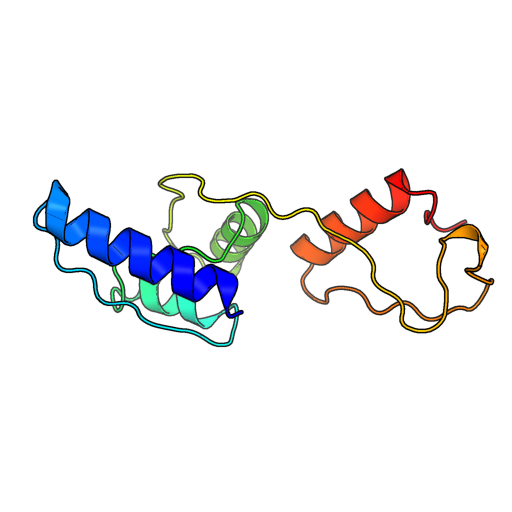4.754 -2.410 -19.886 1.00 80.81 110 ALA A C 1
ATOM 859 O O . ALA A 1 110 ? 4.655 -1.701 -20.882 1.00 80.81 110 ALA A O 1
ATOM 860 N N . ALA A 1 111 ? 5.778 -3.248 -19.714 1.00 79.81 111 ALA A N 1
ATOM 861 C CA . ALA A 1 111 ? 6.888 -3.395 -20.651 1.00 79.81 111 ALA A CA 1
ATOM 862 C C . ALA A 1 111 ? 6.410 -3.812 -22.054 1.00 79.81 111 ALA A C 1
ATOM 864 O O . ALA A 1 111 ? 6.804 -3.193 -23.041 1.00 79.81 111 ALA A O 1
ATOM 865 N N . ALA A 1 112 ? 5.493 -4.779 -22.152 1.00 76.75 112 ALA A N 1
ATOM 866 C CA . ALA A 1 112 ? 4.916 -5.208 -23.425 1.00 76.75 112 ALA A CA 1
ATOM 867 C C . ALA A 1 112 ? 4.202 -4.062 -24.166 1.00 76.75 112 ALA A C 1
ATOM 869 O O . ALA A 1 112 ? 4.350 -3.923 -25.378 1.00 76.75 112 ALA A O 1
ATOM 870 N N . LYS A 1 113 ? 3.476 -3.194 -23.444 1.00 74.69 113 LYS A N 1
ATOM 871 C CA . LYS A 1 113 ? 2.838 -1.997 -24.027 1.00 74.69 113 LYS A CA 1
ATOM 872 C C . LYS A 1 113 ? 3.850 -0.953 -24.500 1.00 74.69 113 LYS A C 1
ATOM 874 O O . LYS A 1 113 ? 3.558 -0.213 -25.433 1.00 74.69 113 LYS A O 1
ATOM 879 N N . SER A 1 114 ? 5.015 -0.899 -23.864 1.00 70.81 114 SER A N 1
ATOM 880 C CA . SER A 1 114 ? 6.105 0.027 -24.184 1.00 70.81 114 SER A CA 1
ATOM 881 C C . SER A 1 114 ? 7.023 -0.465 -25.308 1.00 70.81 114 SER A C 1
ATOM 883 O O . SER A 1 114 ? 8.001 0.209 -25.610 1.00 70.81 114 SER A O 1
ATOM 885 N N . GLY A 1 115 ? 6.760 -1.641 -25.895 1.00 64.56 115 GLY A N 1
ATOM 886 C CA . GLY A 1 115 ? 7.624 -2.242 -26.918 1.00 64.56 115 GLY A CA 1
ATOM 887 C C . GLY A 1 115 ? 8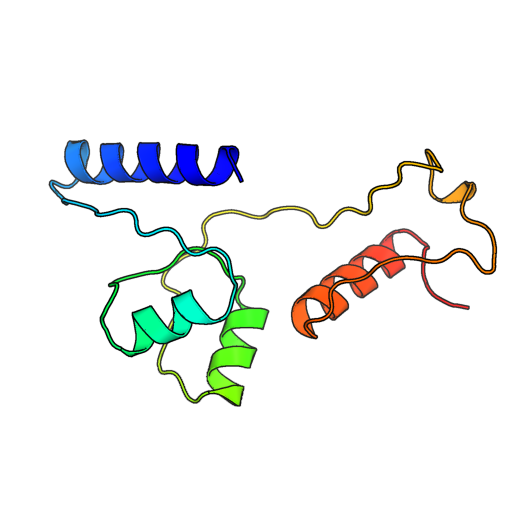.848 -2.986 -26.368 1.00 64.56 115 GLY A C 1
ATOM 888 O O . GLY A 1 115 ? 9.670 -3.446 -27.147 1.00 64.56 115 GLY A O 1
ATOM 889 N N . LEU A 1 116 ? 8.951 -3.169 -25.046 1.00 61.22 116 LEU A N 1
ATOM 890 C CA . LEU A 1 116 ? 9.998 -3.954 -24.365 1.00 61.22 116 LEU A CA 1
ATOM 891 C C . LEU A 1 116 ? 9.679 -5.462 -24.307 1.00 61.22 116 LEU A C 1
ATOM 893 O O . LEU A 1 116 ? 10.193 -6.181 -23.450 1.00 61.22 116 LEU A O 1
ATOM 897 N N . GLY A 1 117 ? 8.776 -5.946 -25.162 1.00 47.00 117 GLY A N 1
ATOM 898 C CA . GLY A 1 117 ? 8.395 -7.355 -25.198 1.00 47.00 117 GLY A CA 1
ATOM 899 C C . GLY A 1 117 ? 9.537 -8.216 -25.733 1.00 47.00 117 GLY A C 1
ATOM 900 O O . GLY A 1 117 ? 10.086 -7.919 -26.788 1.00 47.00 117 GLY A O 1
ATOM 901 N N . SER A 1 118 ? 9.882 -9.273 -24.997 1.00 40.84 118 SER A N 1
ATOM 902 C CA . SER A 1 118 ? 10.837 -10.300 -25.417 1.00 40.84 118 SER A CA 1
ATOM 903 C C . SER A 1 118 ? 10.493 -10.843 -26.809 1.00 40.84 118 SER A C 1
ATOM 905 O O . SER A 1 118 ? 9.399 -11.388 -26.983 1.00 40.84 118 SER A O 1
ATOM 907 N N . ASN A 1 119 ? 11.429 -10.719 -27.753 1.00 36.28 119 ASN A N 1
ATOM 908 C CA . ASN A 1 119 ? 11.540 -11.665 -28.866 1.00 36.28 119 ASN A CA 1
ATOM 909 C C . ASN A 1 119 ? 12.180 -12.962 -28.363 1.00 36.28 119 ASN A C 1
ATOM 911 O O . ASN A 1 119 ? 13.087 -12.865 -27.503 1.00 36.28 119 ASN A O 1
#

Radius of gyration: 18.34 Å; Cα contacts (8 Å, |Δi|>4): 56; chains: 1; bounding box: 38×36×46 Å

Foldseek 3Di:
DVVVVVVVVVVQVCCCPPVVDHDDDDDDPDDPVVQVCCQVVVDVDDDDDDPVVVVVCCVPVVGPDDDPDHDDDDDDDDDDPPDDDPVPDDPPDDDDADPDPVRRVSNQVVCVVRVVHDD

Organism: Escherichia coli (NCBI:txid562)

Sequence (119 aa):
MVAEQQVAEVAQKVAKDKYGLDVELVTFNDYVLPNEALSKGDIDANAFQHKPYLDQQLKDRGYKLVAVGNTFVYPIAGYSKKIKSLDELQDGSQVAVPNDPTNLWSFTAAAAKSGLGSN